Protein AF-A0AAJ6AYT4-F1 (afdb_monomer_lite)

Secondary structure (DSSP, 8-state):
------------HHHHHHHHHHHHHTTS-HHHHHHHHHHHHHHHHH-

pLDDT: mean 91.24, std 11.2, range [46.84, 98.19]

Radius of gyration: 12.11 Å; chains: 1; bounding box: 25×29×30 Å

Sequence (47 aa):
MVRSAALSVRVEPAVKEQLEKAAKNDGRTLAAYIERIIVKHLDEMKS

InterPro domains:
  IPR010985 Ribbon-helix-helix [SSF47598] (5-44)
  IPR013321 Arc-type ribbon-helix-helix [G3DSA:1.10.1220.10] (3-46)

Organism: NCBI:txid3121372

Structure (mmCIF, N/CA/C/O backbone):
data_AF-A0AAJ6AYT4-F1
#
_entry.id   AF-A0AAJ6AYT4-F1
#
loop_
_atom_site.group_PDB
_atom_site.id
_atom_site.type_symbol
_atom_site.label_atom_id
_atom_site.label_alt_id
_atom_site.label_comp_id
_atom_site.label_asym_id
_atom_site.label_entity_id
_atom_site.label_seq_id
_atom_site.pdbx_PDB_ins_code
_atom_site.Cartn_x
_atom_site.Cartn_y
_atom_site.Cartn_z
_atom_site.occupancy
_atom_site.B_iso_or_equiv
_atom_site.auth_seq_id
_atom_site.auth_comp_id
_atom_site.auth_asym_id
_atom_site.auth_atom_id
_atom_site.pdbx_PDB_model_num
ATOM 1 N N . MET A 1 1 ? 12.775 -15.065 8.303 1.00 46.84 1 MET A N 1
ATOM 2 C CA . MET A 1 1 ? 12.956 -13.599 8.372 1.00 46.84 1 MET A CA 1
ATOM 3 C C . MET A 1 1 ? 13.460 -13.152 7.008 1.00 46.84 1 MET A C 1
ATOM 5 O O . MET A 1 1 ? 14.556 -13.550 6.633 1.00 46.84 1 MET A O 1
ATOM 9 N N . VAL A 1 2 ? 12.636 -12.468 6.211 1.00 67.31 2 VAL A N 1
ATOM 10 C CA . VAL A 1 2 ? 13.076 -11.940 4.906 1.00 67.31 2 VAL A CA 1
ATOM 11 C C . VAL A 1 2 ? 14.101 -10.841 5.186 1.00 67.31 2 VAL A C 1
ATOM 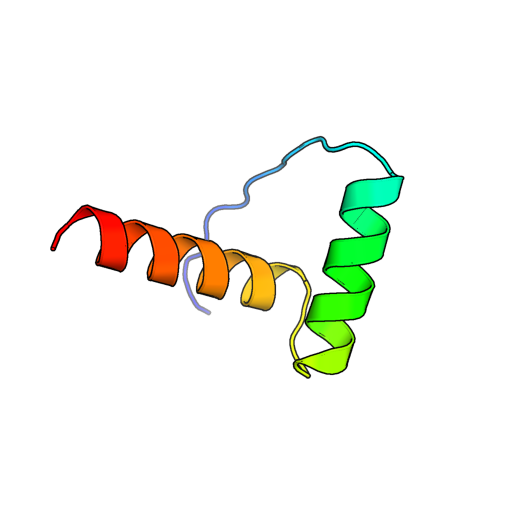13 O O . VAL A 1 2 ? 13.869 -9.996 6.048 1.00 67.31 2 VAL A O 1
ATOM 16 N N . ARG A 1 3 ? 15.266 -10.883 4.532 1.00 61.56 3 ARG A N 1
ATOM 17 C CA . ARG A 1 3 ? 16.280 -9.830 4.667 1.00 61.56 3 ARG A CA 1
ATOM 18 C C . ARG A 1 3 ? 15.794 -8.596 3.906 1.00 61.56 3 ARG A C 1
ATOM 20 O O . ARG A 1 3 ? 15.956 -8.532 2.695 1.00 61.56 3 ARG A O 1
ATOM 27 N N . SER A 1 4 ? 15.188 -7.648 4.612 1.00 78.81 4 SER A N 1
ATOM 28 C CA . SER A 1 4 ? 14.753 -6.360 4.064 1.00 78.81 4 SER A CA 1
ATOM 29 C C . SER A 1 4 ? 15.638 -5.230 4.591 1.00 78.81 4 SER A C 1
ATOM 31 O O . SER A 1 4 ? 15.830 -5.115 5.803 1.00 78.81 4 SER A O 1
ATOM 33 N N . ALA A 1 5 ? 16.156 -4.383 3.700 1.00 86.81 5 ALA A N 1
ATOM 34 C CA . ALA A 1 5 ? 16.790 -3.126 4.090 1.00 86.81 5 ALA A CA 1
ATOM 35 C C . ALA A 1 5 ? 15.710 -2.083 4.415 1.00 86.81 5 ALA A C 1
ATOM 37 O O . ALA A 1 5 ? 14.720 -1.968 3.694 1.00 86.81 5 ALA A O 1
ATOM 38 N N . ALA A 1 6 ? 15.888 -1.324 5.497 1.00 89.31 6 ALA A N 1
ATOM 39 C CA . ALA A 1 6 ? 14.968 -0.248 5.841 1.00 89.31 6 ALA A CA 1
ATOM 40 C C . ALA A 1 6 ? 15.245 0.986 4.969 1.00 89.31 6 ALA A C 1
ATOM 42 O O . ALA A 1 6 ? 16.378 1.461 4.907 1.00 89.31 6 ALA A O 1
ATOM 43 N N . LEU A 1 7 ? 14.201 1.518 4.330 1.00 88.69 7 LEU A N 1
ATOM 44 C CA . LEU A 1 7 ? 14.240 2.783 3.598 1.00 88.69 7 LEU A CA 1
ATOM 45 C C . LEU A 1 7 ? 13.311 3.787 4.279 1.00 88.69 7 LEU A C 1
ATOM 47 O O . LEU A 1 7 ? 12.149 3.486 4.547 1.00 88.69 7 LEU A O 1
ATOM 51 N N . SER A 1 8 ? 13.825 4.989 4.529 1.00 92.69 8 SER A N 1
ATOM 52 C CA . SER A 1 8 ? 13.057 6.097 5.097 1.00 92.69 8 SER A CA 1
ATOM 53 C C . SER A 1 8 ? 12.830 7.153 4.026 1.00 92.69 8 SER A C 1
ATOM 55 O O . SER A 1 8 ? 13.788 7.718 3.503 1.00 92.69 8 SER A O 1
ATOM 57 N N . VAL A 1 9 ? 11.566 7.444 3.723 1.00 91.00 9 VAL A N 1
ATOM 58 C CA . VAL A 1 9 ? 11.175 8.447 2.725 1.00 91.00 9 VAL A CA 1
ATOM 59 C C . VAL A 1 9 ? 10.311 9.506 3.396 1.00 91.00 9 VAL A C 1
ATOM 61 O O . VAL A 1 9 ? 9.382 9.184 4.137 1.00 91.00 9 VAL A O 1
ATOM 64 N N . ARG A 1 10 ? 10.627 10.779 3.147 1.00 95.88 10 ARG A N 1
ATOM 65 C CA . ARG A 1 10 ? 9.788 11.905 3.564 1.00 95.88 10 ARG A CA 1
ATOM 66 C C . ARG A 1 10 ? 8.876 12.283 2.408 1.00 95.88 10 ARG A C 1
ATOM 68 O O . ARG A 1 10 ? 9.348 12.492 1.298 1.00 95.88 10 ARG A O 1
ATOM 75 N N . VAL A 1 11 ? 7.588 12.376 2.695 1.00 94.88 11 VAL A N 1
ATOM 76 C CA . VAL A 1 11 ? 6.549 12.791 1.752 1.00 94.88 11 VAL A CA 1
ATOM 77 C C . VAL A 1 11 ? 5.632 13.788 2.442 1.00 94.88 11 VAL A C 1
ATOM 79 O O . VAL A 1 11 ? 5.625 13.884 3.673 1.00 94.88 11 VAL A O 1
ATOM 82 N N . GLU A 1 12 ? 4.850 14.520 1.659 1.00 98.19 12 GLU A N 1
ATOM 83 C CA . GLU A 1 12 ? 3.812 15.380 2.213 1.00 98.19 12 GLU A CA 1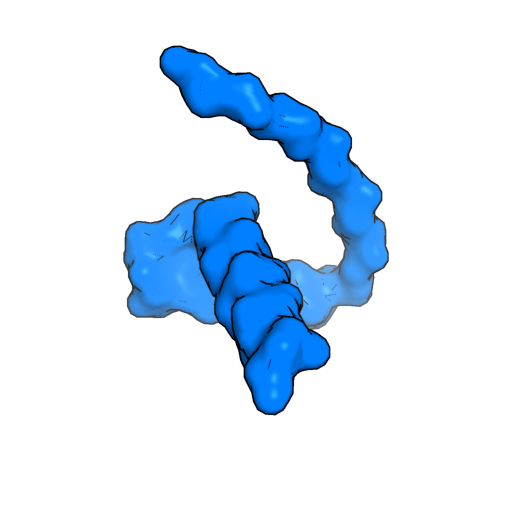
ATOM 84 C C . GLU A 1 12 ? 2.781 14.563 3.015 1.00 98.19 12 GLU A C 1
ATOM 86 O O . GLU A 1 12 ? 2.460 13.430 2.632 1.00 98.19 12 GLU A O 1
ATOM 91 N N . PRO A 1 13 ? 2.213 15.122 4.102 1.00 97.62 13 PRO A N 1
ATOM 92 C CA . PRO A 1 13 ? 1.230 14.416 4.924 1.00 97.62 13 PRO A CA 1
ATOM 93 C C . PRO A 1 13 ? 0.028 13.903 4.123 1.00 97.62 13 PRO A C 1
ATOM 95 O O . PRO A 1 13 ? -0.382 12.757 4.299 1.00 97.62 13 PRO A O 1
ATOM 98 N N . ALA A 1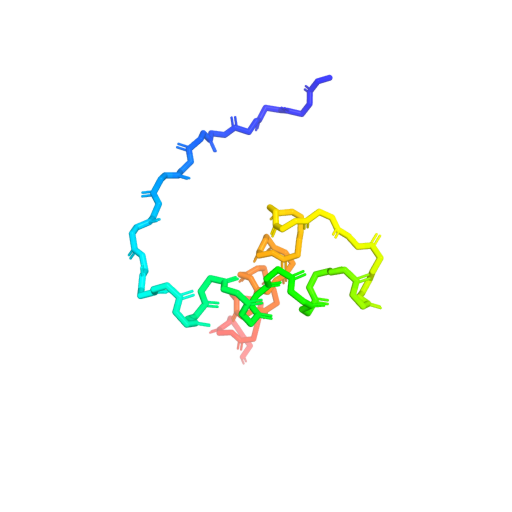 14 ? -0.475 14.710 3.183 1.00 97.06 14 ALA A N 1
ATOM 99 C CA . ALA A 1 14 ? -1.607 14.342 2.335 1.00 97.06 14 ALA A CA 1
ATOM 100 C C . ALA A 1 14 ? -1.322 13.087 1.490 1.00 97.06 14 ALA A C 1
ATOM 102 O O . ALA A 1 14 ? -2.173 12.206 1.375 1.00 97.06 14 ALA A O 1
ATOM 103 N N . VAL A 1 15 ? -0.103 12.966 0.955 1.00 96.62 15 VAL A N 1
ATOM 104 C CA . VAL A 1 15 ? 0.324 11.795 0.174 1.00 96.62 15 VAL A CA 1
ATOM 105 C C . VAL A 1 15 ? 0.390 10.557 1.064 1.00 96.62 15 VAL A C 1
ATOM 107 O O . VAL A 1 15 ? -0.100 9.492 0.687 1.00 96.62 15 VAL A O 1
ATOM 110 N N . LYS A 1 16 ? 0.948 10.692 2.273 1.00 96.06 16 LYS A N 1
ATOM 111 C CA . LYS A 1 16 ? 1.018 9.587 3.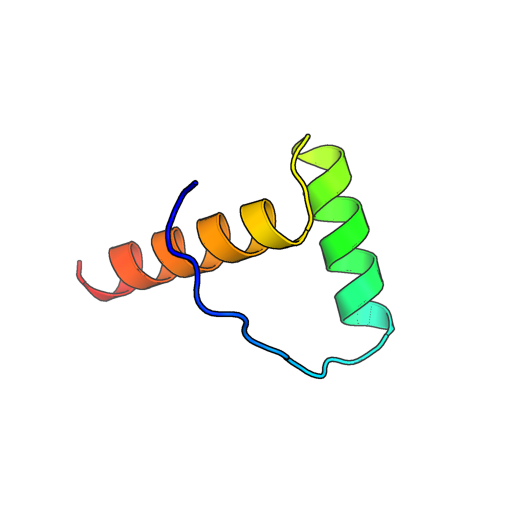236 1.00 96.06 16 LYS A CA 1
ATOM 112 C C . LYS A 1 16 ? -0.375 9.063 3.592 1.00 96.06 16 LYS A C 1
ATOM 114 O O . LYS A 1 16 ? -0.595 7.856 3.532 1.00 96.06 16 LYS A O 1
ATOM 119 N N . GLU A 1 17 ? -1.319 9.948 3.901 1.00 97.12 17 GLU A N 1
ATOM 120 C CA . GLU A 1 17 ? -2.693 9.552 4.237 1.00 97.12 17 GLU A CA 1
ATOM 121 C C . GLU A 1 17 ? -3.391 8.811 3.090 1.00 97.12 17 GLU A C 1
ATOM 123 O O . GLU A 1 17 ? -4.111 7.835 3.315 1.00 97.12 17 GLU A O 1
ATOM 128 N N . GLN A 1 18 ? -3.192 9.266 1.852 1.00 97.19 18 GLN A N 1
ATOM 129 C CA . GLN A 1 18 ? -3.751 8.605 0.674 1.00 97.19 18 GLN A CA 1
ATOM 130 C C . GLN A 1 18 ? -3.162 7.204 0.483 1.00 97.19 18 GLN A C 1
ATOM 132 O O . GLN A 1 18 ? -3.913 6.259 0.233 1.00 97.19 18 GLN A O 1
ATOM 137 N N . LEU A 1 19 ? -1.846 7.046 0.657 1.00 96.31 19 LEU A N 1
ATOM 138 C CA . LEU A 1 19 ? -1.180 5.744 0.570 1.00 96.31 19 LEU A CA 1
ATOM 139 C C . LEU A 1 19 ? -1.650 4.782 1.667 1.00 96.31 19 LEU A C 1
ATOM 141 O O . LEU A 1 19 ? -1.893 3.612 1.384 1.00 96.31 19 LEU A O 1
ATOM 145 N N . GLU A 1 20 ? -1.824 5.260 2.899 1.00 96.94 20 GLU A N 1
ATOM 146 C CA . GLU A 1 20 ? -2.333 4.445 4.010 1.00 96.94 20 GLU A CA 1
ATOM 147 C C . GLU A 1 20 ? -3.765 3.960 3.756 1.00 96.94 20 GLU A C 1
ATOM 149 O O . GLU A 1 20 ? -4.071 2.783 3.970 1.00 96.94 20 GLU A O 1
ATOM 154 N N . LYS A 1 21 ? -4.638 4.834 3.239 1.00 97.81 21 LYS A N 1
ATOM 155 C CA . LYS A 1 21 ? -6.005 4.464 2.837 1.00 97.81 21 LYS A CA 1
ATOM 156 C C . LYS A 1 21 ? -5.999 3.433 1.710 1.00 97.81 21 LYS A C 1
ATOM 158 O O . LYS A 1 21 ? -6.720 2.441 1.794 1.00 97.81 21 LYS A O 1
ATOM 163 N N . ALA A 1 22 ? -5.176 3.640 0.684 1.00 97.44 22 ALA A N 1
ATOM 164 C CA . ALA A 1 22 ? -5.063 2.716 -0.440 1.00 97.44 22 ALA A CA 1
ATOM 165 C C . ALA A 1 22 ? -4.548 1.337 0.004 1.00 97.44 22 ALA A C 1
ATOM 167 O O . ALA A 1 22 ? -5.155 0.325 -0.339 1.00 97.44 22 ALA A O 1
ATOM 168 N N . ALA A 1 23 ? -3.505 1.298 0.839 1.00 97.75 23 ALA A N 1
ATOM 169 C CA . ALA A 1 23 ? -2.965 0.061 1.397 1.00 97.75 23 ALA A CA 1
ATOM 170 C C . ALA A 1 23 ? -4.016 -0.704 2.217 1.00 97.75 23 ALA A C 1
ATOM 172 O O . ALA A 1 23 ? -4.173 -1.914 2.051 1.00 97.75 23 ALA A O 1
ATOM 173 N N . LYS A 1 24 ? -4.793 0.008 3.047 1.00 97.69 24 LYS A N 1
ATOM 174 C CA . LYS A 1 24 ? -5.886 -0.584 3.829 1.00 97.69 24 LYS A CA 1
ATOM 175 C C . LYS A 1 24 ? -6.976 -1.181 2.936 1.00 97.69 24 LYS A C 1
ATOM 177 O O . LYS A 1 24 ? -7.409 -2.300 3.195 1.00 97.69 24 LYS A O 1
ATOM 182 N N . ASN A 1 25 ? -7.397 -0.464 1.895 1.00 97.62 25 ASN A N 1
ATOM 183 C CA . ASN A 1 25 ? -8.400 -0.952 0.941 1.00 97.62 25 ASN A CA 1
ATOM 184 C C . ASN A 1 25 ? -7.909 -2.182 0.160 1.00 97.62 25 ASN A C 1
ATOM 186 O O . ASN A 1 25 ? -8.703 -3.051 -0.183 1.00 97.62 25 ASN A O 1
ATOM 190 N N . ASP A 1 26 ? -6.603 -2.268 -0.087 1.00 96.44 26 ASP A N 1
ATOM 191 C CA . ASP A 1 26 ? -5.934 -3.393 -0.746 1.00 96.44 26 ASP A CA 1
ATOM 192 C C . ASP A 1 26 ? -5.618 -4.559 0.224 1.00 96.44 26 ASP A C 1
ATOM 194 O O . ASP A 1 26 ? -5.082 -5.587 -0.190 1.00 96.44 26 ASP A O 1
ATOM 198 N N . GLY A 1 27 ? -5.954 -4.421 1.516 1.00 97.25 27 GLY A N 1
ATOM 199 C CA . GLY A 1 27 ? -5.752 -5.448 2.544 1.00 97.25 27 GLY A CA 1
ATOM 200 C C . GLY A 1 27 ? -4.286 -5.683 2.921 1.00 97.25 27 GLY A C 1
ATOM 201 O O . GLY A 1 27 ? -3.945 -6.750 3.434 1.00 97.25 27 GLY A O 1
ATOM 202 N N . ARG A 1 28 ? -3.402 -4.714 2.654 1.00 94.38 28 ARG A N 1
ATOM 203 C CA . ARG A 1 28 ? -1.951 -4.816 2.870 1.00 94.38 28 ARG A CA 1
ATOM 204 C C . ARG A 1 28 ? -1.453 -3.776 3.874 1.00 94.38 28 ARG A C 1
ATOM 206 O O . ARG A 1 28 ? -2.083 -2.751 4.123 1.00 94.38 28 ARG A O 1
ATOM 213 N N . THR A 1 29 ? -0.273 -4.026 4.441 1.00 96.19 29 THR A N 1
ATOM 214 C CA . THR A 1 29 ? 0.461 -2.986 5.173 1.00 96.19 29 THR A CA 1
ATOM 215 C C . THR A 1 29 ? 0.968 -1.925 4.197 1.00 96.19 29 THR A C 1
ATOM 217 O O . THR A 1 29 ? 1.206 -2.219 3.025 1.00 96.19 29 THR A O 1
ATOM 220 N N . LEU A 1 30 ? 1.190 -0.699 4.682 1.00 95.06 30 LEU A N 1
ATOM 221 C CA . LEU A 1 30 ? 1.732 0.390 3.863 1.00 95.06 30 LEU A CA 1
ATOM 222 C C . LEU A 1 30 ? 3.045 -0.011 3.167 1.00 95.06 30 LEU A C 1
ATOM 224 O O . LEU A 1 30 ? 3.204 0.232 1.976 1.00 95.06 30 LEU A O 1
ATOM 228 N N . ALA A 1 31 ? 3.955 -0.673 3.888 1.00 93.56 31 ALA A N 1
ATOM 229 C CA . ALA A 1 31 ? 5.235 -1.119 3.339 1.00 93.56 31 ALA A CA 1
ATOM 230 C C . ALA A 1 31 ? 5.058 -2.141 2.202 1.00 93.56 31 ALA A C 1
ATOM 232 O O . ALA A 1 31 ? 5.605 -1.945 1.121 1.00 93.56 31 ALA A O 1
ATOM 233 N N . ALA A 1 32 ? 4.242 -3.180 2.412 1.00 94.19 32 ALA A N 1
ATOM 234 C CA . ALA A 1 32 ? 3.990 -4.201 1.392 1.00 94.19 32 ALA A CA 1
ATOM 235 C C . ALA A 1 32 ? 3.255 -3.630 0.167 1.00 94.19 32 ALA A C 1
ATOM 237 O O . ALA A 1 32 ? 3.487 -4.055 -0.964 1.00 94.19 32 ALA A O 1
ATOM 238 N N . TYR A 1 33 ? 2.368 -2.657 0.387 1.00 96.19 33 TYR A N 1
ATOM 239 C CA . TYR A 1 33 ? 1.677 -1.951 -0.687 1.00 96.19 33 TYR A CA 1
ATOM 240 C C . TYR A 1 33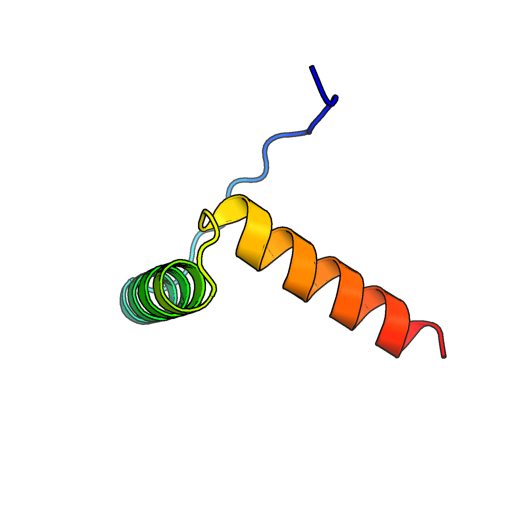 ? 2.647 -1.123 -1.542 1.00 96.19 33 TYR A C 1
ATOM 242 O O . TYR A 1 33 ? 2.629 -1.226 -2.768 1.00 96.19 33 TYR A O 1
ATOM 250 N N . ILE A 1 34 ? 3.536 -0.355 -0.904 1.00 94.81 34 ILE A N 1
ATOM 251 C CA . ILE A 1 34 ? 4.567 0.431 -1.596 1.00 94.81 34 ILE A CA 1
ATOM 252 C C . ILE A 1 34 ? 5.523 -0.484 -2.366 1.00 94.81 34 ILE A C 1
ATOM 254 O O . ILE A 1 34 ? 5.807 -0.218 -3.531 1.00 94.81 34 ILE A O 1
ATOM 258 N N . GLU A 1 35 ? 5.980 -1.577 -1.756 1.00 93.75 35 GLU A N 1
ATOM 259 C CA . GLU A 1 35 ? 6.864 -2.546 -2.411 1.00 93.75 35 GLU A CA 1
ATOM 260 C C . GLU A 1 35 ? 6.232 -3.107 -3.691 1.00 93.75 35 GLU A C 1
ATOM 262 O O . GLU A 1 35 ? 6.865 -3.093 -4.746 1.00 93.75 35 GLU A O 1
ATOM 267 N N . ARG A 1 36 ? 4.950 -3.496 -3.642 1.00 94.88 36 ARG A N 1
ATOM 268 C CA . ARG A 1 36 ? 4.201 -3.947 -4.825 1.00 94.88 36 ARG A CA 1
ATOM 269 C C . ARG A 1 36 ? 4.171 -2.889 -5.931 1.00 94.88 36 ARG A C 1
ATOM 271 O O . ARG A 1 36 ? 4.335 -3.242 -7.097 1.00 94.88 36 ARG A O 1
ATOM 278 N N . ILE A 1 37 ? 3.924 -1.623 -5.589 1.00 94.75 37 ILE A N 1
ATOM 279 C CA . ILE A 1 37 ? 3.891 -0.527 -6.571 1.00 94.75 37 ILE A CA 1
ATOM 280 C C . ILE A 1 37 ? 5.262 -0.357 -7.225 1.00 94.75 37 ILE A C 1
ATOM 282 O O . ILE A 1 37 ? 5.339 -0.273 -8.448 1.00 94.75 37 ILE A O 1
ATOM 286 N N . ILE A 1 38 ? 6.330 -0.335 -6.423 1.00 94.19 38 ILE A N 1
ATOM 287 C CA . ILE A 1 38 ? 7.701 -0.173 -6.917 1.00 94.19 38 ILE A CA 1
ATOM 288 C C . ILE A 1 38 ? 8.062 -1.322 -7.859 1.00 94.19 38 ILE A C 1
ATOM 290 O O . ILE A 1 38 ? 8.529 -1.066 -8.963 1.00 94.19 38 ILE A O 1
ATOM 294 N N . VAL A 1 39 ? 7.808 -2.574 -7.464 1.00 94.88 39 VAL A N 1
ATOM 295 C CA . VAL A 1 39 ? 8.097 -3.749 -8.303 1.00 94.88 39 VAL A CA 1
ATOM 296 C C . VAL A 1 39 ? 7.329 -3.678 -9.621 1.00 94.88 39 VAL A C 1
ATOM 298 O O . VAL A 1 39 ? 7.942 -3.778 -10.678 1.00 94.88 39 VAL A O 1
ATOM 301 N N . LYS A 1 40 ? 6.018 -3.403 -9.572 1.00 96.19 40 LYS A N 1
ATOM 302 C CA . LYS A 1 40 ? 5.186 -3.257 -10.775 1.00 96.19 40 LYS A CA 1
ATOM 303 C C . LYS A 1 40 ? 5.737 -2.190 -11.722 1.00 96.19 40 LYS A C 1
ATOM 305 O O . LYS A 1 40 ? 5.830 -2.433 -12.918 1.00 96.19 40 LYS A O 1
ATOM 310 N N . HIS A 1 41 ? 6.119 -1.032 -11.189 1.00 95.75 41 HIS A N 1
ATOM 311 C CA . HIS A 1 41 ? 6.681 0.052 -11.989 1.00 95.75 41 HIS A CA 1
ATOM 312 C C . HIS A 1 41 ? 8.031 -0.331 -12.614 1.00 95.75 41 HIS A C 1
ATOM 314 O O . HIS A 1 41 ? 8.266 -0.066 -13.788 1.00 95.75 41 HIS A O 1
ATOM 320 N N . LEU A 1 42 ? 8.906 -0.998 -11.856 1.00 94.94 42 LEU A N 1
ATOM 321 C CA . LEU A 1 42 ? 10.198 -1.468 -12.360 1.00 94.94 42 LEU A CA 1
ATOM 322 C C . LEU A 1 42 ? 10.056 -2.545 -13.442 1.00 94.94 42 LEU A C 1
ATOM 324 O O . LEU A 1 42 ? 10.892 -2.600 -14.341 1.00 94.94 42 LEU A O 1
ATOM 328 N N . ASP A 1 43 ? 9.035 -3.395 -13.360 1.00 95.38 43 ASP A N 1
ATOM 329 C CA . ASP A 1 43 ? 8.751 -4.401 -14.387 1.00 95.38 43 ASP A CA 1
ATOM 330 C C . ASP A 1 43 ? 8.212 -3.751 -15.673 1.00 95.38 43 ASP A C 1
ATOM 332 O O . ASP A 1 43 ? 8.640 -4.109 -16.772 1.00 95.38 43 ASP A O 1
ATOM 336 N N . GLU A 1 44 ? 7.345 -2.740 -15.541 1.00 94.94 44 GLU A N 1
ATOM 337 C CA . GLU A 1 44 ? 6.843 -1.935 -16.666 1.00 94.94 44 GLU A CA 1
ATOM 338 C C . GLU A 1 44 ? 7.964 -1.156 -17.370 1.00 94.94 44 GLU A C 1
ATOM 340 O O . GLU A 1 44 ? 7.950 -1.048 -18.588 1.00 94.94 44 GLU A O 1
ATOM 345 N N . MET A 1 45 ? 8.963 -0.657 -16.635 1.00 91.12 45 MET A N 1
ATOM 346 C CA . MET A 1 45 ? 10.107 0.066 -17.215 1.00 91.12 45 MET A CA 1
ATOM 347 C C . MET A 1 45 ? 11.090 -0.822 -17.991 1.00 91.12 45 MET A C 1
ATOM 349 O O . MET A 1 45 ? 11.901 -0.304 -18.757 1.00 91.12 45 MET A O 1
ATOM 353 N N . LYS A 1 46 ? 11.096 -2.135 -17.739 1.00 78.50 46 LYS A N 1
ATOM 354 C CA . LYS A 1 46 ? 12.003 -3.088 -18.403 1.00 78.50 46 LYS A CA 1
ATOM 355 C C . LYS A 1 46 ? 11.438 -3.654 -19.708 1.00 78.50 46 LYS A C 1
ATOM 357 O O . LYS A 1 46 ? 12.189 -4.314 -20.425 1.00 78.50 46 LYS A O 1
ATOM 362 N N . SER A 1 47 ? 10.143 -3.459 -19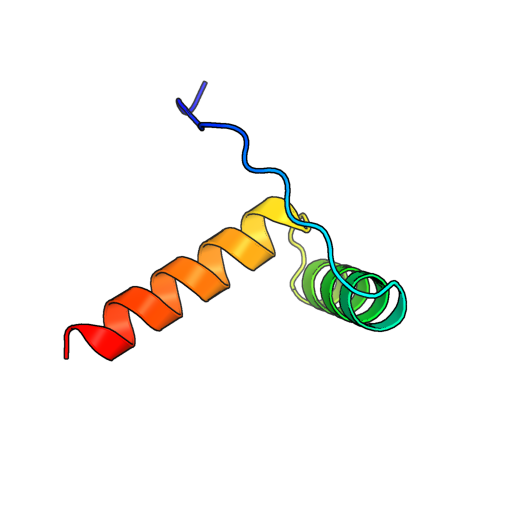.954 1.00 55.59 47 SER A N 1
ATOM 363 C CA . SER A 1 47 ? 9.410 -3.960 -21.125 1.00 55.59 47 SER A CA 1
ATOM 364 C C . SER A 1 47 ? 9.387 -2.920 -22.240 1.00 55.59 47 SER A C 1
ATOM 366 O O . SER A 1 47 ? 9.409 -3.344 -23.415 1.00 55.59 47 SER A O 1
#

Foldseek 3Di:
DPDDDDDDDDDDPVVVVVLCVVCVVVVHHSVVSVVVVVVVVVVVVVD